Protein AF-A0A8S3CEB3-F1 (afdb_monomer_lite)

Radius of gyration: 15.39 Å; chains: 1; bounding box: 36×36×42 Å

Secondary structure (DSSP, 8-state):
------GGGHHHHHHHHHHHTSSSS-EEEEE-SSTTHHHHHHHHHHHHHHTT-S-TTS-SEEEE--HHHHHHT-SSHHHHHHHHHHHHHHHHHTTT-EEEEES-THHHHSSS--HHHHHHHHHHHHHHTSTT-EEEEEES-GGGG-

InterPro domains:
  IPR027417 P-loop containing nucleoside triphosphate hydrolase [G3DSA:3.40.50.300] (7-144)
  IPR027417 P-loop containing nucleoside triphosphate hydrolase [SSF52540] (11-135)
  IPR050130 ATP-dependent Clp protease/Chaperone ClpA/ClpB [PTHR11638] (10-137)

Structure (mmCIF, N/CA/C/O backbone):
data_AF-A0A8S3CEB3-F1
#
_entry.id   AF-A0A8S3CEB3-F1
#
loop_
_atom_site.group_PDB
_atom_site.id
_atom_site.type_symbol
_atom_site.label_atom_id
_atom_site.label_alt_id
_atom_site.label_comp_id
_atom_site.label_asym_id
_atom_site.label_entity_id
_atom_site.label_seq_id
_atom_site.pdbx_PDB_ins_code
_atom_site.Cartn_x
_atom_site.Cartn_y
_atom_site.Cartn_z
_atom_site.occupancy
_atom_site.B_iso_or_equiv
_atom_site.auth_seq_id
_atom_site.auth_comp_id
_atom_site.auth_asym_id
_atom_site.auth_atom_id
_atom_site.pdbx_PDB_model_num
ATOM 1 N N . TYR A 1 1 ? -9.384 -22.189 2.988 1.00 30.97 1 TYR A N 1
ATOM 2 C CA . TYR A 1 1 ? -9.636 -21.216 4.064 1.00 30.97 1 TYR A CA 1
ATOM 3 C C . TYR A 1 1 ? -8.665 -21.493 5.202 1.00 30.97 1 TYR A C 1
ATOM 5 O O . TYR A 1 1 ? -8.958 -22.321 6.051 1.00 30.97 1 TYR A O 1
ATOM 13 N N . PHE A 1 2 ? -7.475 -20.888 5.176 1.00 30.94 2 PHE A N 1
ATOM 14 C CA . PHE A 1 2 ? -6.590 -20.897 6.342 1.00 30.94 2 PHE A CA 1
ATOM 15 C C . PHE A 1 2 ? -7.071 -19.780 7.268 1.00 30.94 2 PHE A C 1
ATOM 17 O O . PHE A 1 2 ? -6.829 -18.605 7.012 1.00 30.94 2 PHE A O 1
ATOM 24 N N . LEU A 1 3 ? -7.831 -20.151 8.298 1.00 36.56 3 LEU A N 1
ATOM 25 C CA . LEU A 1 3 ? -8.059 -19.287 9.449 1.00 36.56 3 LEU A CA 1
ATOM 26 C C . LEU A 1 3 ? -6.735 -19.218 10.204 1.00 36.56 3 LEU A C 1
ATOM 28 O O . LEU A 1 3 ? -6.426 -20.094 11.011 1.00 36.56 3 LEU A O 1
ATOM 32 N N . ILE A 1 4 ? -5.938 -18.192 9.923 1.00 43.09 4 ILE A N 1
ATOM 33 C CA . ILE A 1 4 ? -4.863 -17.792 10.824 1.00 43.09 4 ILE A CA 1
ATOM 34 C C . ILE A 1 4 ? -5.556 -17.105 12.006 1.00 43.09 4 ILE A C 1
ATOM 36 O O . ILE A 1 4 ? -5.638 -15.888 12.085 1.00 43.09 4 ILE A O 1
ATOM 40 N N . SER A 1 5 ? -6.090 -17.910 12.929 1.00 45.22 5 SER A N 1
ATOM 41 C CA . SER A 1 5 ? -6.414 -17.487 14.300 1.00 45.22 5 SER A CA 1
ATOM 42 C C . SER A 1 5 ? -5.132 -17.440 15.137 1.00 45.22 5 SER A C 1
ATOM 44 O O . SER A 1 5 ? -5.094 -17.878 16.287 1.00 45.22 5 SER A O 1
ATOM 46 N N . ASP A 1 6 ? -4.049 -16.984 14.523 1.00 55.00 6 ASP A N 1
ATOM 47 C CA . ASP A 1 6 ? -2.755 -16.902 15.154 1.00 55.00 6 ASP A CA 1
ATOM 48 C C . ASP A 1 6 ? -2.575 -15.478 15.667 1.00 55.00 6 ASP A C 1
ATOM 50 O O . ASP A 1 6 ? -2.152 -14.574 14.949 1.00 55.00 6 ASP A O 1
ATOM 54 N N . ASN A 1 7 ? -2.952 -15.279 16.930 1.00 63.97 7 ASN A N 1
ATOM 55 C CA . ASN A 1 7 ? -2.859 -13.996 17.634 1.00 63.97 7 ASN A CA 1
ATOM 56 C C . ASN A 1 7 ? -1.413 -13.494 17.809 1.00 63.97 7 ASN A C 1
ATOM 58 O O . ASN A 1 7 ? -1.213 -12.456 18.440 1.00 63.97 7 ASN A O 1
ATOM 62 N N . ARG A 1 8 ? -0.413 -14.206 17.268 1.00 79.06 8 ARG A N 1
ATOM 63 C CA . ARG A 1 8 ? 1.014 -13.875 17.360 1.00 79.06 8 ARG A CA 1
ATOM 64 C C . ARG A 1 8 ? 1.345 -12.432 16.987 1.00 79.06 8 ARG A C 1
ATOM 66 O O . ARG A 1 8 ? 2.226 -11.877 17.622 1.00 79.06 8 ARG A O 1
ATOM 73 N N . TYR A 1 9 ? 0.636 -11.843 16.023 1.00 86.94 9 TYR A N 1
ATOM 74 C CA . TYR A 1 9 ? 0.918 -10.488 15.529 1.00 86.94 9 TYR A CA 1
ATOM 75 C C . TYR A 1 9 ? -0.168 -9.458 15.865 1.00 86.94 9 TYR A C 1
ATOM 77 O O . TYR A 1 9 ? -0.281 -8.416 15.219 1.00 86.94 9 TYR A O 1
ATOM 85 N N . ASN A 1 10 ? -1.040 -9.758 16.834 1.00 89.56 10 ASN A N 1
ATOM 86 C CA . ASN A 1 10 ? -2.194 -8.902 17.109 1.00 89.56 10 ASN A CA 1
ATOM 87 C C . ASN A 1 10 ? -1.773 -7.504 17.603 1.00 89.56 10 ASN A C 1
ATOM 89 O O . ASN A 1 10 ? -2.393 -6.501 17.254 1.00 89.56 10 ASN A O 1
ATOM 93 N N . GLN A 1 11 ? -0.687 -7.418 18.378 1.00 90.75 11 GLN A N 1
ATOM 94 C CA . GLN A 1 11 ? -0.166 -6.139 18.867 1.00 90.75 11 GLN A CA 1
ATOM 95 C C . GLN A 1 11 ? 0.328 -5.258 17.713 1.00 90.75 11 GLN A C 1
ATOM 97 O O . GLN A 1 11 ? -0.012 -4.078 17.647 1.00 90.75 11 GLN A O 1
ATOM 102 N N . GLU A 1 12 ? 1.062 -5.838 16.769 1.00 90.94 12 GLU A N 1
ATOM 103 C CA . GLU A 1 12 ? 1.594 -5.177 15.582 1.00 90.94 12 GLU A CA 1
ATOM 104 C C . GLU A 1 12 ? 0.469 -4.742 14.643 1.00 90.94 12 GLU A C 1
ATOM 106 O O . GLU A 1 12 ? 0.488 -3.619 14.141 1.00 90.94 12 GLU A O 1
ATOM 111 N N . ILE A 1 13 ? -0.555 -5.583 14.451 1.00 93.50 13 ILE A N 1
ATOM 112 C CA . ILE A 1 13 ? -1.746 -5.233 13.666 1.00 93.50 13 ILE A CA 1
ATOM 113 C C . ILE A 1 13 ? -2.461 -4.032 14.294 1.00 93.50 13 ILE A C 1
ATOM 115 O O . ILE A 1 13 ? -2.747 -3.051 13.603 1.00 93.50 13 ILE A O 1
ATOM 119 N N . HIS A 1 14 ? -2.710 -4.060 15.605 1.00 94.25 14 HIS A N 1
ATOM 120 C CA . HIS A 1 14 ? -3.336 -2.937 16.303 1.00 94.25 14 HIS A CA 1
ATOM 121 C C . HIS A 1 14 ? -2.472 -1.670 16.269 1.00 94.25 14 HIS A C 1
ATOM 123 O O . HIS A 1 14 ? -3.011 -0.570 16.129 1.00 94.25 14 HIS A O 1
ATOM 129 N N . HIS A 1 15 ? -1.146 -1.804 16.327 1.00 94.06 15 HIS A N 1
ATOM 130 C CA . HIS A 1 15 ? -0.229 -0.683 16.151 1.00 94.06 15 HIS A CA 1
ATOM 131 C C . HIS A 1 15 ? -0.325 -0.086 14.739 1.00 94.06 15 HIS A C 1
ATOM 133 O O . HIS A 1 15 ? -0.454 1.130 14.596 1.00 94.06 15 HIS A O 1
ATOM 139 N N . CYS A 1 16 ? -0.360 -0.927 13.699 1.00 94.94 16 CYS A N 1
ATOM 140 C CA . CYS A 1 16 ? -0.567 -0.483 12.319 1.00 94.94 16 CYS A CA 1
ATOM 141 C C . CYS A 1 16 ? -1.891 0.276 12.174 1.00 94.94 16 CYS A C 1
ATOM 143 O O . CYS A 1 16 ? -1.909 1.366 11.607 1.00 94.94 16 CYS A O 1
ATOM 145 N N . ILE A 1 17 ? -2.987 -0.257 12.730 1.00 95.62 17 ILE A N 1
ATOM 146 C CA . ILE A 1 17 ? -4.298 0.412 12.736 1.00 95.62 17 ILE A CA 1
ATOM 147 C C . ILE A 1 17 ? -4.192 1.780 13.408 1.00 95.62 17 ILE A C 1
ATOM 149 O O . ILE A 1 17 ? -4.694 2.766 12.868 1.00 95.62 17 ILE A O 1
ATOM 153 N N . HIS A 1 18 ? -3.533 1.854 14.565 1.00 95.38 18 HIS A N 1
ATOM 154 C CA . HIS A 1 18 ? -3.374 3.099 15.305 1.00 95.38 18 HIS A CA 1
ATOM 155 C C . HIS A 1 18 ? -2.637 4.169 14.486 1.00 95.38 18 HIS A C 1
ATOM 157 O O . HIS A 1 18 ? -3.101 5.306 14.433 1.00 95.38 18 HIS A O 1
ATOM 163 N N . VAL A 1 19 ? -1.530 3.8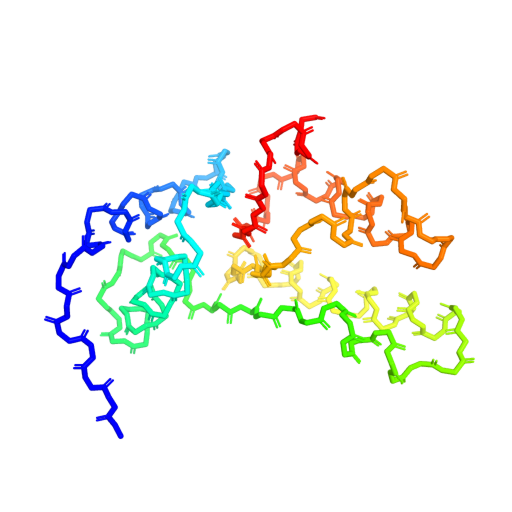16 13.824 1.00 93.75 19 VAL A N 1
ATOM 164 C CA . VAL A 1 19 ? -0.757 4.755 12.992 1.00 93.75 19 VAL A CA 1
ATOM 165 C C . VAL A 1 19 ? -1.528 5.148 11.728 1.00 93.75 19 VAL A C 1
ATOM 167 O O . VAL A 1 19 ? -1.698 6.335 11.460 1.00 93.75 19 VAL A O 1
ATOM 170 N N . LEU A 1 20 ? -2.076 4.183 10.983 1.00 94.12 20 LEU A N 1
ATOM 171 C CA . LEU A 1 20 ? -2.805 4.434 9.729 1.00 94.12 20 LEU A CA 1
ATOM 172 C C . LEU A 1 20 ? -4.093 5.253 9.928 1.00 94.12 20 LEU A C 1
ATOM 174 O O . LEU A 1 20 ? -4.562 5.912 8.999 1.00 94.12 20 LEU A O 1
ATOM 178 N N . SER A 1 21 ? -4.663 5.235 11.135 1.00 94.44 21 SER A N 1
ATOM 179 C CA . SER A 1 21 ? -5.858 6.012 11.495 1.00 94.44 21 SER A CA 1
ATOM 180 C C . SER A 1 21 ? -5.573 7.492 11.777 1.00 94.44 21 SER A C 1
ATOM 182 O O . SER A 1 21 ? -6.511 8.266 11.979 1.00 94.44 21 SER A O 1
ATOM 184 N N . ARG A 1 22 ? -4.301 7.908 11.829 1.00 91.88 22 ARG A N 1
ATOM 185 C CA . ARG A 1 22 ? -3.921 9.304 12.078 1.00 91.88 22 ARG A CA 1
ATOM 186 C C . ARG A 1 22 ? -4.226 10.191 10.866 1.00 91.88 22 ARG A C 1
ATOM 188 O O . ARG A 1 22 ? -4.413 9.724 9.737 1.00 91.88 22 ARG A O 1
ATOM 195 N N . ILE A 1 23 ? -4.297 11.496 11.125 1.00 87.31 23 ILE A N 1
ATOM 196 C CA . ILE A 1 23 ? -4.430 12.522 10.082 1.00 87.31 23 ILE A CA 1
ATOM 197 C C . ILE A 1 23 ? -3.061 12.788 9.448 1.00 87.31 23 ILE A C 1
ATOM 199 O O . ILE A 1 23 ? -2.959 12.744 8.231 1.00 87.31 23 ILE A O 1
ATOM 203 N N . THR A 1 24 ? -2.032 12.993 10.272 1.00 87.12 24 THR A N 1
ATOM 204 C CA . THR A 1 24 ? -0.634 13.205 9.868 1.00 87.12 24 THR A CA 1
ATOM 205 C C . THR A 1 24 ? 0.237 12.048 10.349 1.00 87.12 24 THR A C 1
ATOM 207 O O . THR A 1 24 ? -0.165 11.339 11.277 1.00 87.12 24 THR A O 1
ATOM 210 N N . GLU A 1 25 ? 1.424 11.867 9.762 1.00 86.12 25 GLU A N 1
ATOM 211 C CA . GLU A 1 25 ? 2.345 10.774 10.138 1.00 86.12 25 GLU A CA 1
ATOM 212 C C . GLU A 1 25 ? 1.632 9.405 10.110 1.00 86.12 25 GLU A C 1
ATOM 214 O O . GLU A 1 25 ? 1.650 8.623 11.067 1.00 86.12 25 GLU A O 1
ATOM 219 N N . ASN A 1 26 ? 0.902 9.163 9.019 1.00 90.44 26 ASN A N 1
ATOM 220 C CA . ASN A 1 26 ? -0.042 8.057 8.841 1.00 90.44 26 ASN A CA 1
ATOM 221 C C . ASN A 1 26 ? 0.494 6.988 7.870 1.00 90.44 26 ASN A C 1
ATOM 223 O O . ASN A 1 26 ? -0.267 6.293 7.188 1.00 90.44 26 ASN A O 1
ATOM 227 N N . HIS A 1 27 ? 1.818 6.863 7.813 1.00 90.50 27 HIS A N 1
ATOM 228 C CA . HIS A 1 27 ? 2.535 5.876 7.022 1.00 90.50 27 HIS A CA 1
ATOM 229 C C . HIS A 1 27 ? 3.139 4.817 7.948 1.00 90.50 27 HIS A C 1
ATOM 231 O O . HIS A 1 27 ? 3.684 5.137 9.002 1.00 90.50 27 HIS A O 1
ATOM 237 N N . VAL A 1 28 ? 3.031 3.546 7.563 1.00 91.12 28 VAL A N 1
ATOM 238 C CA . VAL A 1 28 ? 3.567 2.412 8.326 1.00 91.12 28 VAL A CA 1
ATOM 239 C C . VAL A 1 28 ? 4.590 1.674 7.493 1.00 91.12 28 VAL A C 1
ATOM 241 O O . VAL A 1 28 ? 4.356 1.383 6.322 1.00 91.12 28 VAL A O 1
ATOM 244 N N . VAL A 1 29 ? 5.710 1.316 8.108 1.00 89.06 29 VAL A N 1
ATOM 245 C CA . VAL A 1 29 ? 6.725 0.474 7.481 1.00 89.06 29 VAL A CA 1
ATOM 246 C C . VAL A 1 29 ? 7.055 -0.645 8.430 1.00 89.06 29 VAL A C 1
ATOM 248 O O . VAL A 1 29 ? 7.491 -0.411 9.554 1.00 89.06 29 VAL A O 1
ATOM 251 N N . LEU A 1 30 ? 6.828 -1.862 7.963 1.00 88.50 30 LEU A N 1
ATOM 252 C CA . LEU A 1 30 ? 7.257 -3.054 8.660 1.00 88.50 30 LEU A CA 1
ATOM 253 C C . LEU A 1 30 ? 8.710 -3.311 8.279 1.00 88.50 30 LEU A C 1
ATOM 255 O O . LEU A 1 30 ? 9.019 -3.576 7.112 1.00 88.50 30 LEU A O 1
ATOM 259 N N . VAL A 1 31 ? 9.587 -3.185 9.269 1.00 83.75 31 VAL A N 1
ATOM 260 C CA . VAL A 1 31 ? 11.008 -3.477 9.108 1.00 83.75 31 VAL A CA 1
ATOM 261 C C . VAL A 1 31 ? 11.208 -4.976 9.261 1.00 83.75 31 VAL A C 1
ATOM 263 O O . VAL A 1 31 ? 10.726 -5.601 10.207 1.00 83.75 31 VAL A O 1
ATOM 266 N N . ASP A 1 32 ? 11.861 -5.564 8.274 1.00 70.75 32 ASP A N 1
ATOM 267 C CA . ASP A 1 32 ? 12.004 -7.003 8.131 1.00 70.75 32 ASP A CA 1
ATOM 268 C C . ASP A 1 32 ? 13.088 -7.551 9.074 1.00 70.75 32 ASP A C 1
ATOM 270 O O . ASP A 1 32 ? 14.232 -7.742 8.678 1.00 70.75 32 ASP A O 1
ATOM 274 N N . GLU A 1 33 ? 12.728 -7.816 10.333 1.00 57.50 33 GLU A N 1
ATOM 275 C CA . GLU A 1 33 ? 13.567 -8.623 11.238 1.00 57.50 33 GLU A CA 1
ATOM 276 C C . GLU A 1 33 ? 13.256 -10.132 11.126 1.00 57.50 33 GLU A C 1
ATOM 278 O O . GLU A 1 33 ? 14.072 -10.967 11.510 1.00 57.50 33 GLU A O 1
ATOM 283 N N . HIS A 1 34 ? 12.089 -10.510 10.578 1.00 54.94 34 HIS A N 1
ATOM 284 C CA . HIS A 1 34 ? 11.624 -11.901 10.503 1.00 54.94 34 HIS A CA 1
ATOM 285 C C . HIS A 1 34 ? 10.821 -12.162 9.215 1.00 54.94 34 HIS A C 1
ATOM 287 O O . HIS A 1 34 ? 9.660 -11.761 9.102 1.00 54.94 34 HIS A O 1
ATOM 293 N N . SER A 1 35 ? 11.392 -12.945 8.293 1.00 56.16 35 SER A N 1
ATOM 294 C CA . SER A 1 35 ? 10.946 -13.140 6.896 1.00 56.16 35 SER A CA 1
ATOM 295 C C . SER A 1 35 ? 9.511 -13.664 6.672 1.00 56.16 35 SER A C 1
ATOM 297 O O . SER A 1 35 ? 9.073 -13.781 5.527 1.00 56.16 35 SER A O 1
ATOM 299 N N . PHE A 1 36 ? 8.761 -13.997 7.728 1.00 62.97 36 PHE A N 1
ATOM 300 C CA . PHE A 1 36 ? 7.408 -14.564 7.638 1.00 62.97 36 PHE A CA 1
ATOM 301 C C . PHE A 1 36 ? 6.317 -13.758 8.368 1.00 62.97 36 PHE A C 1
ATOM 303 O O . PHE A 1 36 ? 5.139 -13.961 8.075 1.00 62.97 36 PHE A O 1
ATOM 310 N N . GLY A 1 37 ? 6.660 -12.830 9.272 1.00 75.62 37 GLY A N 1
ATOM 311 C CA . GLY A 1 37 ? 5.664 -12.132 10.105 1.00 75.62 37 GLY A CA 1
ATOM 312 C C . GLY A 1 37 ? 4.916 -11.004 9.392 1.00 75.62 37 GLY A C 1
ATOM 313 O O . GLY A 1 37 ? 3.719 -10.809 9.596 1.00 75.62 37 GLY A O 1
ATOM 314 N N . ASN A 1 38 ? 5.592 -10.313 8.475 1.00 84.50 38 ASN A N 1
ATOM 315 C CA . ASN A 1 38 ? 5.054 -9.121 7.817 1.00 84.50 38 ASN A CA 1
ATOM 316 C C . ASN A 1 38 ? 3.821 -9.409 6.950 1.00 84.50 38 ASN A C 1
ATOM 318 O O . ASN A 1 38 ? 2.873 -8.624 6.940 1.00 84.50 38 ASN A O 1
ATOM 322 N N . ASN A 1 39 ? 3.791 -10.559 6.266 1.00 86.25 39 ASN A N 1
ATOM 323 C CA . ASN A 1 39 ? 2.614 -10.958 5.489 1.00 86.25 39 ASN A CA 1
ATOM 324 C C . ASN A 1 39 ? 1.414 -11.230 6.410 1.00 86.25 39 ASN A C 1
ATOM 326 O O . ASN A 1 39 ? 0.314 -10.782 6.107 1.00 86.25 39 ASN A O 1
ATOM 330 N N . ALA A 1 40 ? 1.629 -11.891 7.553 1.00 88.25 40 ALA A N 1
ATOM 331 C CA . ALA A 1 40 ? 0.562 -12.183 8.509 1.00 88.25 40 ALA A CA 1
ATOM 332 C C . ALA A 1 40 ? -0.041 -10.903 9.115 1.00 88.25 40 ALA A C 1
ATOM 334 O O . ALA A 1 40 ? -1.256 -10.825 9.284 1.00 88.25 40 ALA A O 1
ATOM 335 N N . ILE A 1 41 ? 0.778 -9.874 9.372 1.00 90.75 41 ILE A N 1
ATOM 336 C CA . ILE A 1 41 ? 0.302 -8.557 9.827 1.00 90.75 41 ILE A CA 1
ATOM 337 C C . ILE A 1 41 ? -0.612 -7.914 8.773 1.00 90.75 41 ILE A C 1
ATOM 339 O O . ILE A 1 41 ? -1.720 -7.479 9.087 1.00 90.75 41 ILE A O 1
ATOM 343 N N . VAL A 1 42 ? -0.173 -7.864 7.512 1.00 91.31 42 VAL A N 1
ATOM 344 C CA . VAL A 1 42 ? -0.938 -7.237 6.418 1.00 91.31 42 VAL A CA 1
ATOM 345 C C . VAL A 1 42 ? -2.230 -8.008 6.129 1.00 91.31 42 VAL A C 1
ATOM 347 O O . VAL A 1 42 ? -3.284 -7.402 5.935 1.00 91.31 42 VAL A O 1
ATOM 350 N N . GLU A 1 43 ? -2.175 -9.340 6.134 1.00 91.25 43 GLU A N 1
ATOM 351 C CA . GLU A 1 43 ? -3.349 -10.202 5.967 1.00 91.25 43 GLU A CA 1
ATOM 352 C C . GLU A 1 43 ? -4.340 -10.043 7.123 1.00 91.25 43 GLU A C 1
ATOM 354 O O . GLU A 1 43 ? -5.540 -9.912 6.882 1.00 91.25 43 GLU A O 1
ATOM 359 N N . GLY A 1 44 ? -3.854 -9.993 8.367 1.00 92.50 44 GLY A N 1
ATOM 360 C CA . GLY A 1 44 ? -4.684 -9.750 9.545 1.00 92.50 44 GLY A CA 1
ATOM 361 C C . GLY A 1 44 ? -5.370 -8.384 9.497 1.00 92.50 44 GLY A C 1
ATOM 362 O O . GLY A 1 44 ? -6.577 -8.289 9.718 1.00 92.50 44 GLY A O 1
ATOM 363 N N . LEU A 1 45 ? -4.643 -7.332 9.102 1.00 94.56 45 LEU A N 1
ATOM 364 C CA . LEU A 1 45 ? -5.224 -6.009 8.862 1.00 94.56 45 LEU A CA 1
ATOM 365 C C . LEU A 1 45 ? -6.323 -6.060 7.789 1.00 94.56 45 LEU A C 1
ATOM 367 O O . LEU A 1 45 ? -7.413 -5.526 7.997 1.00 94.56 45 LEU A O 1
ATOM 371 N N . ALA A 1 46 ? -6.063 -6.717 6.656 1.00 94.50 46 ALA A N 1
ATOM 372 C CA . ALA A 1 46 ? -7.040 -6.851 5.578 1.00 94.50 46 ALA A CA 1
ATOM 373 C C . ALA A 1 46 ? -8.308 -7.590 6.038 1.00 94.50 46 ALA A C 1
ATOM 375 O O . ALA A 1 46 ? -9.417 -7.176 5.699 1.00 94.50 46 ALA A O 1
ATOM 376 N N . GLN A 1 47 ? -8.160 -8.646 6.844 1.00 94.25 47 GLN A N 1
AT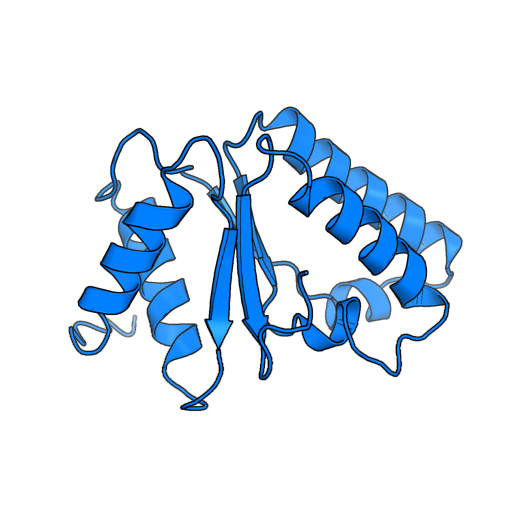OM 377 C CA . GLN A 1 47 ? -9.288 -9.375 7.426 1.00 94.25 47 GLN A CA 1
ATOM 378 C C . GLN A 1 47 ? -10.127 -8.483 8.343 1.00 94.25 47 GLN A C 1
ATOM 380 O O . GLN A 1 47 ? -11.348 -8.453 8.195 1.00 94.25 47 GLN A O 1
ATOM 385 N N . LEU A 1 48 ? -9.492 -7.718 9.237 1.00 94.44 48 LEU A N 1
ATOM 386 C CA . LEU A 1 48 ? -10.197 -6.792 10.128 1.00 94.44 48 LEU A CA 1
ATOM 387 C C . LEU A 1 48 ? -10.937 -5.699 9.346 1.00 94.44 48 LEU A C 1
ATOM 389 O O . LEU A 1 48 ? -12.082 -5.388 9.674 1.00 94.44 48 LEU A O 1
ATOM 393 N N . ILE A 1 49 ? -10.329 -5.159 8.283 1.00 95.06 49 ILE A N 1
ATOM 394 C CA . ILE A 1 49 ? -10.979 -4.190 7.389 1.00 95.06 49 ILE A CA 1
ATOM 395 C C . ILE A 1 49 ? -12.232 -4.802 6.745 1.00 95.06 49 ILE A C 1
ATOM 397 O O . ILE A 1 49 ? -13.301 -4.200 6.807 1.00 95.06 49 ILE A O 1
ATOM 401 N N . VAL A 1 50 ? -12.131 -6.008 6.172 1.00 94.94 50 VAL A N 1
ATOM 402 C CA . VAL A 1 50 ? -13.265 -6.704 5.530 1.00 94.94 50 VAL A CA 1
ATOM 403 C C . VAL A 1 50 ? -14.377 -7.030 6.531 1.00 94.94 50 VAL A C 1
ATOM 405 O O . VAL A 1 50 ? -15.556 -6.941 6.198 1.00 94.94 50 VAL A O 1
ATOM 408 N N . GLN A 1 51 ? -14.015 -7.377 7.766 1.00 94.88 51 GLN A N 1
ATOM 409 C CA . GLN A 1 51 ? -14.958 -7.639 8.857 1.00 94.88 51 GLN A CA 1
ATOM 410 C C . GLN A 1 51 ? -15.571 -6.361 9.451 1.00 94.88 51 GLN A C 1
ATOM 412 O O . GLN A 1 51 ? -16.410 -6.457 10.343 1.00 94.88 51 GLN A O 1
ATOM 417 N N . ASN A 1 52 ? -15.163 -5.174 8.985 1.00 93.94 52 ASN A N 1
ATOM 418 C CA . ASN A 1 52 ? -15.479 -3.880 9.595 1.00 93.94 52 ASN A CA 1
ATOM 419 C C . ASN A 1 52 ? -15.087 -3.790 11.083 1.00 93.94 52 ASN A C 1
ATOM 421 O O . ASN A 1 52 ? -15.636 -2.980 11.824 1.00 93.94 52 ASN A O 1
ATOM 425 N N . ASN A 1 53 ? -14.109 -4.585 11.519 1.00 95.19 53 ASN A N 1
ATOM 426 C CA . ASN A 1 53 ? -13.592 -4.590 12.885 1.00 95.19 53 ASN A CA 1
ATOM 427 C C . ASN A 1 53 ? -12.371 -3.662 13.017 1.00 95.19 53 ASN A C 1
ATOM 429 O O . ASN A 1 53 ? -11.295 -4.058 13.463 1.00 95.19 53 ASN A O 1
ATOM 433 N N . VAL A 1 54 ? -12.524 -2.424 12.550 1.00 95.69 54 VAL A N 1
ATOM 434 C CA . VAL A 1 54 ? -11.508 -1.364 12.585 1.00 95.69 54 VAL A CA 1
ATOM 435 C C . VAL A 1 54 ? -12.200 -0.017 12.811 1.00 95.69 54 VAL A C 1
ATOM 437 O O . VAL A 1 54 ? -13.345 0.136 12.377 1.00 95.69 54 VAL A O 1
ATOM 440 N N . PRO A 1 55 ? -11.531 0.978 13.422 1.00 95.38 55 PRO A N 1
ATOM 441 C CA . PRO A 1 55 ? -12.097 2.313 13.603 1.00 95.38 55 PRO A CA 1
ATOM 442 C C . PRO A 1 55 ? -12.612 2.928 12.293 1.00 95.38 55 PRO A C 1
ATOM 444 O O . PRO A 1 55 ? -12.110 2.632 11.206 1.00 95.38 55 PRO A O 1
ATOM 447 N N . ASP A 1 56 ? -13.588 3.831 12.386 1.00 93.94 56 ASP A N 1
ATOM 448 C CA . ASP A 1 56 ? -14.116 4.563 11.222 1.00 93.94 56 ASP A CA 1
ATOM 449 C C . ASP A 1 56 ? -13.099 5.524 10.609 1.00 93.94 56 ASP A C 1
ATOM 451 O O . ASP A 1 56 ? -13.174 5.852 9.428 1.00 93.94 56 ASP A O 1
ATOM 455 N N . THR A 1 57 ? -12.113 5.939 11.401 1.00 93.50 57 THR A N 1
ATOM 456 C CA . THR A 1 57 ? -10.980 6.748 10.950 1.00 93.50 57 THR A CA 1
ATOM 457 C C . THR A 1 57 ? -10.012 5.973 10.055 1.00 93.50 57 THR A C 1
ATOM 459 O O . THR A 1 57 ? -9.258 6.597 9.306 1.00 93.50 57 THR A O 1
ATOM 462 N N . LEU A 1 58 ? -10.025 4.635 10.104 1.00 94.94 58 LEU A N 1
ATOM 463 C CA . LEU A 1 58 ? -9.192 3.808 9.241 1.00 94.94 58 LEU A CA 1
ATOM 464 C C . LEU A 1 58 ? -9.835 3.687 7.849 1.00 94.94 58 LEU A C 1
ATOM 466 O O . LEU A 1 58 ? -11.010 3.315 7.748 1.00 94.94 58 LEU A O 1
ATOM 470 N N . PRO A 1 59 ? -9.070 3.907 6.767 1.00 92.88 59 PRO A N 1
ATOM 471 C CA . PRO A 1 59 ? -9.538 3.622 5.418 1.00 92.88 59 PRO A CA 1
ATOM 472 C C . PRO A 1 59 ? -9.991 2.176 5.255 1.00 92.88 59 PRO A C 1
ATOM 474 O O . PRO A 1 59 ? -9.349 1.248 5.751 1.00 92.88 59 PRO A O 1
ATOM 477 N N . LYS A 1 60 ? -11.066 1.974 4.493 1.00 93.50 60 LYS A N 1
ATOM 478 C CA . LYS A 1 60 ? -11.655 0.639 4.304 1.00 93.50 60 LYS A CA 1
ATOM 479 C C . LYS A 1 60 ? -11.121 -0.100 3.070 1.00 93.50 60 LYS A C 1
ATOM 481 O O . LYS A 1 60 ? -11.571 -1.201 2.767 1.00 93.50 60 LYS A O 1
ATOM 486 N N . HIS A 1 61 ? -10.163 0.482 2.346 1.00 93.88 61 HIS A N 1
ATOM 487 C CA . HIS A 1 61 ? -9.564 -0.140 1.167 1.00 93.88 61 HIS A CA 1
ATOM 488 C C . HIS A 1 61 ? -8.052 -0.274 1.310 1.00 93.88 61 HIS A C 1
ATOM 490 O O . HIS A 1 61 ? -7.341 0.719 1.445 1.00 93.88 61 HIS A O 1
ATOM 496 N N . LEU A 1 62 ? -7.564 -1.509 1.203 1.00 94.50 62 LEU A N 1
ATOM 497 C CA . LEU A 1 62 ? -6.145 -1.831 1.101 1.00 94.50 62 LEU A CA 1
ATOM 498 C C . LEU A 1 62 ? -5.823 -2.188 -0.354 1.00 94.50 62 LEU A C 1
ATOM 500 O O . LEU A 1 62 ? -6.360 -3.154 -0.896 1.00 94.50 62 LEU A O 1
ATOM 504 N N . LEU A 1 63 ? -4.965 -1.400 -0.997 1.00 94.06 63 LEU A N 1
ATOM 505 C CA . LEU A 1 63 ? -4.571 -1.580 -2.390 1.00 94.06 63 LEU A CA 1
ATOM 506 C C . LEU A 1 63 ? -3.118 -2.042 -2.465 1.00 94.06 63 LEU A C 1
ATOM 508 O O . LEU A 1 63 ? -2.203 -1.249 -2.273 1.00 94.06 63 LEU A O 1
ATOM 512 N N . ALA A 1 64 ? -2.906 -3.317 -2.778 1.00 91.94 64 ALA A N 1
ATOM 513 C CA . ALA A 1 64 ? -1.572 -3.872 -2.969 1.00 91.94 64 ALA A CA 1
ATOM 514 C C . ALA A 1 64 ? -1.027 -3.543 -4.368 1.00 91.94 64 ALA A C 1
ATOM 516 O O . ALA A 1 64 ? -1.649 -3.882 -5.378 1.00 91.94 64 ALA A O 1
ATOM 517 N N . LEU A 1 65 ? 0.156 -2.932 -4.433 1.00 90.25 65 LEU A N 1
ATOM 518 C CA . LEU A 1 65 ? 0.892 -2.705 -5.673 1.00 90.25 65 LEU A CA 1
ATOM 519 C C . LEU A 1 65 ? 2.032 -3.721 -5.798 1.00 90.25 65 LEU A C 1
ATOM 521 O O . LEU A 1 65 ? 3.025 -3.663 -5.074 1.00 90.25 65 LEU A O 1
ATOM 525 N N . ASN A 1 66 ? 1.911 -4.635 -6.762 1.00 87.81 66 ASN A N 1
ATOM 526 C CA . ASN A 1 66 ? 3.019 -5.490 -7.177 1.00 87.81 66 ASN A CA 1
ATOM 527 C C . ASN A 1 66 ? 3.833 -4.772 -8.256 1.00 87.81 66 ASN A C 1
ATOM 529 O O . ASN A 1 66 ? 3.492 -4.817 -9.437 1.00 87.81 66 ASN A O 1
ATOM 533 N N . VAL A 1 67 ? 4.909 -4.117 -7.829 1.00 82.56 67 VAL A N 1
ATOM 534 C CA . VAL A 1 67 ? 5.793 -3.324 -8.688 1.00 82.56 67 VAL A CA 1
ATOM 535 C C . VAL A 1 67 ? 6.379 -4.177 -9.823 1.00 82.56 67 VAL A C 1
ATOM 537 O O . VAL A 1 67 ? 6.275 -3.793 -10.984 1.00 82.56 67 VAL A O 1
ATOM 540 N N . LYS A 1 68 ? 6.884 -5.385 -9.527 1.00 81.62 68 LYS A N 1
ATOM 541 C CA . LYS A 1 68 ? 7.454 -6.310 -10.530 1.00 81.62 68 LYS A CA 1
ATOM 542 C C . LYS A 1 68 ? 6.448 -6.686 -11.619 1.00 81.62 68 LYS A C 1
ATOM 544 O O . LYS A 1 68 ? 6.758 -6.608 -12.804 1.00 81.62 68 LYS A O 1
ATOM 549 N N . ALA A 1 69 ? 5.236 -7.072 -11.223 1.00 84.50 69 ALA A N 1
ATOM 550 C CA . ALA A 1 69 ? 4.178 -7.427 -12.169 1.00 84.50 69 ALA A CA 1
ATOM 551 C C . ALA A 1 69 ? 3.704 -6.215 -12.983 1.00 84.50 69 ALA A C 1
ATOM 553 O O . ALA A 1 69 ? 3.350 -6.351 -14.153 1.00 84.50 69 ALA A O 1
ATOM 554 N N . PHE A 1 70 ? 3.712 -5.028 -12.373 1.00 79.94 70 PHE A N 1
ATOM 555 C CA . PHE A 1 70 ? 3.365 -3.788 -13.054 1.00 79.94 70 PHE A CA 1
ATOM 556 C C . PHE A 1 70 ? 4.363 -3.460 -14.173 1.00 79.94 70 PHE A C 1
ATOM 558 O O . PHE A 1 70 ? 3.929 -3.110 -15.267 1.00 79.94 70 PHE A O 1
ATOM 565 N N . PHE A 1 71 ? 5.664 -3.664 -13.928 1.00 76.69 71 PHE A N 1
ATOM 566 C CA . PHE A 1 71 ? 6.729 -3.521 -14.930 1.00 76.69 71 PHE A CA 1
ATOM 567 C C . PHE A 1 71 ? 6.681 -4.578 -16.032 1.00 76.69 71 PHE A C 1
ATOM 569 O O . PHE A 1 71 ? 6.804 -4.252 -17.208 1.00 76.69 71 PHE A O 1
ATOM 576 N N . ALA A 1 72 ? 6.488 -5.848 -15.669 1.00 80.62 72 ALA A N 1
ATOM 577 C CA . ALA A 1 72 ? 6.510 -6.950 -16.632 1.00 80.62 72 ALA A CA 1
ATOM 578 C C . ALA A 1 72 ? 5.423 -6.833 -17.719 1.00 80.62 72 ALA A C 1
ATOM 580 O O . ALA A 1 72 ? 5.538 -7.444 -18.777 1.00 80.62 72 ALA A O 1
ATOM 581 N N . GLY A 1 73 ? 4.361 -6.064 -17.460 1.00 70.56 73 GLY A N 1
ATOM 582 C CA . GLY A 1 73 ? 3.240 -5.876 -18.376 1.00 70.56 73 GLY A CA 1
ATOM 583 C C . GLY A 1 73 ? 3.305 -4.620 -19.246 1.00 70.56 73 GLY A C 1
ATOM 584 O O . GLY A 1 73 ? 2.265 -4.263 -19.792 1.00 70.56 73 GLY A O 1
ATOM 585 N N . THR A 1 74 ? 4.435 -3.912 -19.324 1.00 71.62 74 THR A N 1
ATOM 586 C CA . THR A 1 74 ? 4.574 -2.689 -20.138 1.00 71.62 74 THR A CA 1
ATOM 587 C C . THR A 1 74 ? 5.669 -2.846 -21.175 1.00 71.62 74 THR A C 1
ATOM 589 O O . THR A 1 74 ? 6.778 -3.255 -20.842 1.00 71.62 74 THR A O 1
ATOM 592 N N . SER A 1 75 ? 5.367 -2.493 -22.425 1.00 72.31 75 SER A N 1
ATOM 593 C CA . SER A 1 75 ? 6.320 -2.641 -23.537 1.00 72.31 75 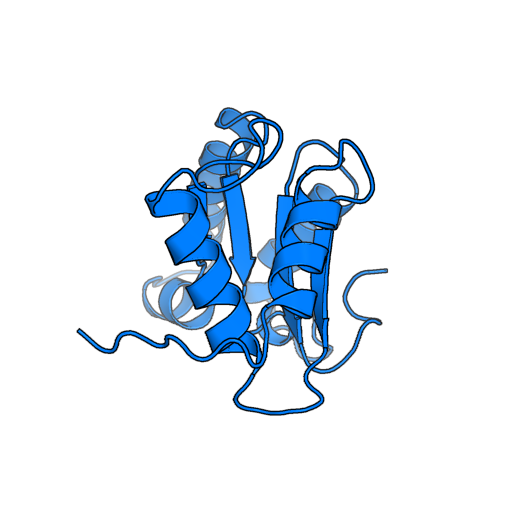SER A CA 1
ATOM 594 C C . SER A 1 75 ? 7.236 -1.422 -23.682 1.00 72.31 75 SER A C 1
ATOM 596 O O . SER A 1 75 ? 8.245 -1.480 -24.381 1.00 72.31 75 SER A O 1
ATOM 598 N N . SER A 1 76 ? 6.885 -0.306 -23.030 1.00 80.06 76 SER A N 1
ATOM 599 C CA . SER A 1 76 ? 7.654 0.939 -23.038 1.00 80.06 76 SER A CA 1
ATOM 600 C C . SER A 1 76 ? 7.604 1.669 -21.692 1.00 80.06 76 SER A C 1
ATOM 602 O O . SER A 1 76 ? 6.656 1.521 -20.920 1.00 80.06 76 SER A O 1
ATOM 604 N N . TYR A 1 77 ? 8.607 2.515 -21.445 1.00 78.94 77 TYR A N 1
ATOM 605 C CA . TYR A 1 77 ? 8.675 3.382 -20.263 1.00 78.94 77 TYR A CA 1
ATOM 606 C C . TYR A 1 77 ? 7.498 4.371 -20.174 1.00 78.94 77 TYR A C 1
ATOM 608 O O . TYR A 1 77 ? 6.930 4.562 -19.102 1.00 78.94 77 TYR A O 1
ATOM 616 N N . ALA A 1 78 ? 7.089 4.962 -21.301 1.00 83.06 78 ALA A N 1
ATOM 617 C CA . ALA A 1 78 ? 5.976 5.913 -21.332 1.00 83.06 78 ALA A CA 1
ATOM 618 C C . ALA A 1 78 ? 4.651 5.260 -20.899 1.00 83.06 78 ALA A C 1
ATOM 620 O O . ALA A 1 78 ? 3.902 5.825 -20.106 1.00 83.06 78 ALA A O 1
ATOM 621 N N . GLU A 1 79 ? 4.400 4.030 -21.354 1.00 85.69 79 GLU A N 1
ATOM 622 C CA . GLU A 1 79 ? 3.220 3.257 -20.957 1.00 85.69 79 GLU A CA 1
ATOM 623 C C . GLU A 1 79 ? 3.210 2.962 -19.449 1.00 85.69 79 GLU A C 1
ATOM 625 O O . GLU A 1 79 ? 2.169 3.057 -18.795 1.00 85.69 79 GLU A O 1
ATOM 630 N N . PHE A 1 80 ? 4.371 2.635 -18.877 1.00 82.19 80 PHE A N 1
ATOM 631 C CA . PHE A 1 80 ? 4.522 2.446 -17.437 1.00 82.19 80 PHE A CA 1
ATOM 632 C C . PHE A 1 80 ? 4.202 3.719 -16.653 1.00 82.19 80 PHE A C 1
ATOM 634 O O . PHE A 1 80 ? 3.414 3.675 -15.702 1.00 82.19 80 PHE A O 1
ATOM 641 N N . GLU A 1 81 ? 4.768 4.850 -17.074 1.00 84.69 81 GLU A N 1
ATOM 642 C CA . GLU A 1 81 ? 4.529 6.142 -16.438 1.00 84.69 81 GLU A CA 1
ATOM 643 C C . GLU A 1 81 ? 3.036 6.502 -16.459 1.00 84.69 81 GLU A C 1
ATOM 645 O O . GLU A 1 81 ? 2.465 6.874 -15.431 1.00 84.69 81 GLU A O 1
ATOM 650 N N . ASP A 1 82 ? 2.370 6.323 -17.599 1.00 87.81 82 ASP A N 1
ATOM 651 C CA . ASP A 1 82 ? 0.947 6.628 -17.741 1.00 87.81 82 ASP A CA 1
ATOM 652 C C . ASP A 1 82 ? 0.066 5.703 -16.894 1.00 87.81 82 ASP A C 1
ATOM 654 O O . ASP A 1 82 ? -0.866 6.165 -16.225 1.00 87.81 82 ASP A O 1
ATOM 658 N N . ARG A 1 83 ? 0.388 4.406 -16.826 1.00 86.94 83 ARG A N 1
ATOM 659 C CA . ARG A 1 83 ? -0.320 3.470 -15.941 1.00 86.94 83 ARG A CA 1
ATOM 660 C C . ARG A 1 83 ? -0.140 3.839 -14.467 1.00 86.94 83 ARG A C 1
ATOM 662 O O . ARG A 1 83 ? -1.115 3.778 -13.713 1.00 86.94 83 ARG A O 1
ATOM 669 N N . LEU A 1 84 ? 1.065 4.235 -14.044 1.00 86.38 84 LEU A N 1
ATOM 670 C CA . LEU A 1 84 ? 1.305 4.700 -12.675 1.00 86.38 84 LEU A CA 1
ATOM 671 C C . LEU A 1 84 ? 0.535 5.984 -12.369 1.00 86.38 84 LEU A C 1
ATOM 673 O O . LEU A 1 84 ? -0.118 6.063 -11.330 1.00 86.38 84 LEU A O 1
ATOM 677 N N . LYS A 1 85 ? 0.533 6.964 -13.278 1.00 87.00 85 LYS A N 1
ATOM 678 C CA . LYS A 1 85 ? -0.262 8.193 -13.119 1.00 87.00 85 LYS A CA 1
ATOM 679 C C . LYS A 1 85 ? -1.741 7.885 -12.915 1.00 87.00 85 LYS A C 1
ATOM 681 O O . LYS A 1 85 ? -2.373 8.480 -12.045 1.00 87.00 85 LYS A O 1
ATOM 686 N N . LEU A 1 86 ? -2.300 6.950 -13.686 1.00 90.38 86 LEU A N 1
ATOM 687 C CA . LEU A 1 86 ? -3.699 6.539 -13.545 1.00 90.38 86 LEU A CA 1
ATOM 688 C C . LEU A 1 86 ? -3.976 5.894 -12.183 1.00 90.38 86 LEU A C 1
ATOM 690 O O . LEU A 1 86 ? -4.963 6.242 -11.529 1.00 90.38 86 LEU A O 1
ATOM 694 N N . LEU A 1 87 ? -3.096 4.991 -11.738 1.00 89.50 87 LEU A N 1
ATOM 695 C CA . LEU A 1 87 ? -3.178 4.383 -10.410 1.00 89.50 87 LEU A CA 1
ATOM 696 C C . LEU A 1 87 ? -3.156 5.457 -9.321 1.00 89.50 87 LEU A C 1
ATOM 698 O O . LEU A 1 87 ? -4.006 5.468 -8.431 1.00 89.50 87 LEU A O 1
ATOM 702 N N . PHE A 1 88 ? -2.211 6.384 -9.411 1.00 87.88 88 PHE A N 1
ATOM 703 C CA . PHE A 1 88 ? -2.039 7.405 -8.400 1.00 87.88 88 PHE A CA 1
ATOM 704 C C . PHE A 1 88 ? -3.180 8.416 -8.369 1.00 87.88 88 PHE A C 1
ATOM 706 O O . PHE A 1 88 ? -3.662 8.763 -7.293 1.00 87.88 88 PHE A O 1
ATOM 713 N N . LYS A 1 89 ? -3.696 8.809 -9.534 1.00 89.50 89 LYS A N 1
ATOM 714 C CA . LYS A 1 89 ? -4.893 9.644 -9.634 1.00 89.50 89 LYS A CA 1
ATOM 715 C C . LYS A 1 89 ? -6.099 8.982 -8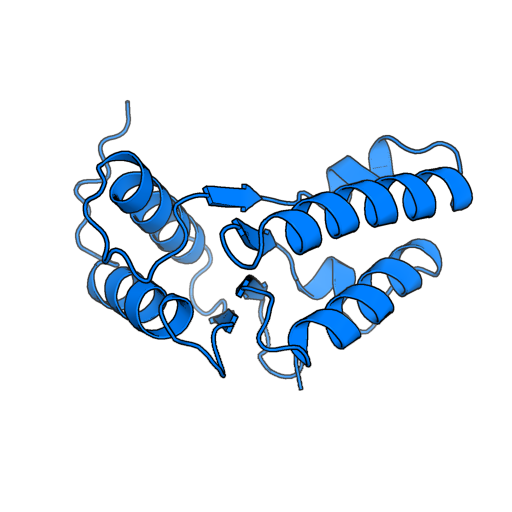.963 1.00 89.50 89 LYS A C 1
ATOM 717 O O . LYS A 1 89 ? -6.865 9.658 -8.283 1.00 89.50 89 LYS A O 1
ATOM 722 N N . LYS A 1 90 ? -6.263 7.660 -9.102 1.00 90.38 90 LYS A N 1
ATOM 723 C CA . LYS A 1 90 ? -7.330 6.913 -8.415 1.00 90.38 90 LYS A CA 1
ATOM 724 C C . LYS A 1 90 ? -7.191 6.985 -6.891 1.00 90.38 90 LYS A C 1
ATOM 726 O O . LYS A 1 90 ? -8.195 7.137 -6.200 1.00 90.38 90 LYS A O 1
ATOM 731 N N . ILE A 1 91 ? -5.967 6.884 -6.374 1.00 90.38 91 ILE A N 1
ATOM 732 C CA . ILE A 1 91 ? -5.702 6.993 -4.934 1.00 90.38 91 ILE A CA 1
ATOM 733 C C . ILE A 1 91 ? -5.967 8.420 -4.448 1.00 90.38 91 ILE A C 1
ATOM 735 O O . ILE A 1 91 ? -6.631 8.596 -3.432 1.00 90.38 91 ILE A O 1
ATOM 739 N N . GLU A 1 92 ? -5.547 9.440 -5.194 1.00 88.00 92 GLU A N 1
ATOM 740 C CA . GLU A 1 92 ? -5.805 10.840 -4.841 1.00 88.00 92 GLU A CA 1
ATOM 741 C C . GLU A 1 92 ? -7.308 11.150 -4.768 1.00 88.00 92 GLU A C 1
ATOM 743 O O . GLU A 1 92 ? -7.776 11.707 -3.778 1.00 88.00 92 GLU A O 1
ATOM 748 N N . ILE A 1 93 ? -8.085 10.700 -5.761 1.00 91.12 93 ILE A N 1
ATOM 749 C CA . ILE A 1 93 ? -9.550 10.862 -5.794 1.00 91.12 93 ILE A CA 1
ATOM 750 C C . ILE A 1 93 ? -10.231 10.161 -4.608 1.00 91.12 93 ILE A C 1
ATOM 752 O O . ILE A 1 93 ? -11.313 10.570 -4.191 1.00 91.12 93 ILE A O 1
ATOM 756 N N . SER A 1 94 ? -9.603 9.133 -4.025 1.00 91.06 94 SER A N 1
ATOM 757 C CA . SER A 1 94 ? -10.146 8.449 -2.847 1.00 91.06 94 SER A CA 1
ATOM 758 C C . SER A 1 94 ? -10.144 9.306 -1.577 1.00 91.06 94 SER A C 1
ATOM 760 O O . SER A 1 94 ? -10.735 8.886 -0.583 1.00 91.06 94 SER A O 1
ATOM 762 N N . ASN A 1 95 ? -9.498 10.482 -1.587 1.00 87.88 95 ASN A N 1
ATOM 763 C CA . ASN A 1 95 ? -9.411 11.401 -0.448 1.00 87.88 95 ASN A CA 1
ATOM 764 C C . ASN A 1 95 ? -8.945 10.702 0.842 1.00 87.88 95 ASN A C 1
ATOM 766 O O . ASN A 1 95 ? -9.527 10.861 1.914 1.00 87.88 95 ASN A O 1
ATOM 770 N N . GLY A 1 96 ? -7.899 9.883 0.718 1.00 86.94 96 GLY A N 1
ATOM 771 C CA . GLY A 1 96 ? -7.311 9.136 1.827 1.00 86.94 96 GLY A CA 1
ATOM 772 C C . GLY A 1 96 ? -8.040 7.837 2.182 1.00 86.94 96 GLY A C 1
ATOM 773 O O . GLY A 1 96 ? -7.582 7.138 3.079 1.00 86.94 96 GLY A O 1
ATOM 774 N N . ASN A 1 97 ? -9.122 7.457 1.493 1.00 91.56 97 ASN A N 1
ATOM 775 C CA . ASN A 1 97 ? -9.847 6.210 1.772 1.00 91.56 97 ASN A CA 1
ATOM 776 C C . ASN A 1 97 ? -9.165 4.942 1.202 1.00 91.56 97 ASN A C 1
ATOM 778 O O . ASN A 1 97 ? -9.730 3.850 1.261 1.00 91.56 97 ASN A O 1
ATOM 782 N N . ILE A 1 98 ? -7.947 5.061 0.672 1.00 94.19 98 ILE A N 1
ATOM 783 C CA . ILE A 1 98 ? -7.113 3.936 0.240 1.00 94.19 98 ILE A CA 1
ATOM 784 C C . ILE A 1 98 ? -5.796 3.945 1.021 1.00 94.19 98 ILE A C 1
ATOM 786 O O . ILE A 1 98 ? -5.106 4.961 1.073 1.00 94.19 98 ILE A O 1
ATOM 790 N N . ILE A 1 99 ? -5.431 2.787 1.570 1.00 94.38 99 ILE A N 1
ATOM 791 C CA . ILE A 1 99 ? -4.080 2.474 2.042 1.00 94.38 99 ILE A CA 1
ATOM 792 C C . ILE A 1 99 ? -3.349 1.797 0.884 1.00 94.38 99 ILE A C 1
ATOM 794 O O . ILE A 1 99 ? -3.746 0.717 0.441 1.00 94.38 99 ILE A O 1
ATOM 798 N N . LEU A 1 100 ? -2.290 2.426 0.379 1.00 93.62 100 LEU A N 1
ATOM 799 C CA . LEU A 1 100 ? -1.417 1.825 -0.626 1.00 93.62 100 LEU A CA 1
ATOM 800 C C . LEU A 1 100 ? -0.413 0.894 0.063 1.00 93.62 100 LEU A C 1
ATOM 802 O O . LEU A 1 100 ? 0.336 1.341 0.926 1.00 93.62 100 LEU A O 1
ATOM 806 N N . TYR A 1 101 ? -0.374 -0.375 -0.335 1.00 93.12 101 TYR A N 1
ATOM 807 C CA . TYR A 1 101 ? 0.541 -1.376 0.205 1.00 93.12 101 TYR A CA 1
ATOM 808 C C . TYR A 1 101 ? 1.622 -1.777 -0.804 1.00 93.12 101 TYR A C 1
ATOM 810 O O . TYR A 1 101 ? 1.302 -2.221 -1.911 1.00 93.12 101 TYR A O 1
ATOM 818 N N . LEU A 1 102 ? 2.894 -1.673 -0.409 1.00 89.94 102 LEU A N 1
ATOM 819 C CA . LEU A 1 102 ? 4.052 -2.139 -1.178 1.00 89.94 102 LEU A CA 1
ATOM 820 C C . LEU A 1 102 ? 4.839 -3.182 -0.375 1.00 89.94 102 LEU A C 1
ATOM 822 O O . LEU A 1 102 ? 5.460 -2.870 0.639 1.00 89.94 102 LEU A O 1
ATOM 826 N N . LYS A 1 103 ? 4.863 -4.421 -0.876 1.00 86.75 103 LYS A N 1
ATOM 827 C CA . LYS A 1 103 ? 5.581 -5.536 -0.236 1.00 86.75 103 LYS A CA 1
ATOM 828 C C . LYS A 1 103 ? 7.105 -5.413 -0.311 1.00 86.75 103 LYS A C 1
ATOM 830 O O . LYS A 1 103 ? 7.807 -5.917 0.550 1.00 86.75 103 LYS A O 1
ATOM 835 N N . GLU A 1 104 ? 7.629 -4.808 -1.365 1.00 85.06 104 GLU A N 1
ATOM 836 C CA . GLU A 1 104 ? 9.071 -4.729 -1.596 1.00 85.06 104 GLU A CA 1
ATOM 837 C C . GLU A 1 104 ? 9.434 -3.269 -1.849 1.00 85.06 104 GLU A C 1
ATOM 839 O O . GLU A 1 104 ? 9.658 -2.861 -2.987 1.00 85.06 104 GLU A O 1
ATOM 844 N N . ILE A 1 105 ? 9.431 -2.451 -0.789 1.00 84.94 105 ILE A N 1
ATOM 845 C CA . ILE A 1 105 ? 9.658 -1.002 -0.935 1.00 84.94 105 ILE A CA 1
ATOM 846 C C . ILE A 1 105 ? 11.044 -0.691 -1.508 1.00 84.94 105 ILE A C 1
ATOM 848 O O . ILE A 1 105 ? 11.196 0.284 -2.236 1.00 84.94 105 ILE A O 1
ATOM 852 N N . HIS A 1 106 ? 12.033 -1.556 -1.260 1.00 80.88 106 HIS A N 1
ATOM 853 C CA . HIS A 1 106 ? 13.386 -1.425 -1.802 1.00 80.88 106 HIS A CA 1
ATOM 854 C C . HIS A 1 106 ? 13.415 -1.459 -3.338 1.00 80.88 106 HIS A C 1
ATOM 856 O O . HIS A 1 106 ? 14.326 -0.908 -3.940 1.00 80.88 106 HIS A O 1
ATOM 862 N N . LEU A 1 107 ? 12.407 -2.054 -3.989 1.00 81.69 107 LEU A N 1
ATOM 863 C CA . LEU A 1 107 ? 12.306 -2.011 -5.447 1.00 81.69 107 LEU A CA 1
ATOM 864 C C . LEU A 1 107 ? 12.001 -0.617 -5.971 1.00 81.69 107 LEU A C 1
ATOM 866 O O . LEU A 1 107 ? 12.210 -0.390 -7.150 1.00 81.69 107 LEU A O 1
ATOM 870 N N . VAL A 1 108 ? 11.449 0.271 -5.143 1.00 82.81 108 VAL A N 1
ATOM 871 C CA . VAL A 1 108 ? 11.103 1.641 -5.538 1.00 82.81 108 VAL A CA 1
ATOM 872 C C . VAL A 1 108 ? 12.014 2.670 -4.887 1.00 82.81 108 VAL A C 1
ATOM 874 O O . VAL A 1 108 ? 12.194 3.736 -5.447 1.00 82.81 108 VAL A O 1
ATOM 877 N N . PHE A 1 109 ? 12.600 2.360 -3.737 1.00 80.12 109 PHE A N 1
ATOM 878 C CA . PHE A 1 109 ? 13.368 3.308 -2.931 1.00 80.12 109 PHE A CA 1
ATOM 879 C C . PHE A 1 109 ? 14.779 2.789 -2.569 1.00 80.12 109 PHE A C 1
ATOM 881 O O . PHE A 1 109 ? 15.378 3.221 -1.588 1.00 80.12 109 PHE A O 1
ATOM 888 N N . GLY A 1 110 ? 15.295 1.808 -3.311 1.00 73.50 110 GLY A N 1
ATOM 889 C CA . GLY A 1 110 ? 16.646 1.272 -3.132 1.00 73.50 110 GLY A CA 1
ATOM 890 C C . GLY A 1 110 ? 17.739 2.135 -3.771 1.00 73.50 110 GLY A C 1
ATOM 891 O O . GLY A 1 110 ? 17.477 3.141 -4.420 1.00 73.50 110 GLY A O 1
ATOM 892 N N . THR A 1 111 ? 18.992 1.718 -3.617 1.00 66.00 111 THR A N 1
ATOM 893 C CA . THR A 1 111 ? 20.161 2.400 -4.200 1.00 66.00 111 THR A CA 1
ATOM 894 C C . THR A 1 111 ? 20.395 2.057 -5.675 1.00 66.00 111 THR A C 1
ATOM 896 O O . THR A 1 111 ? 21.022 2.832 -6.391 1.00 66.00 111 THR A O 1
ATOM 899 N N . GLU A 1 112 ? 19.864 0.927 -6.150 1.00 65.94 112 GLU A N 1
ATOM 900 C CA . GLU A 1 112 ? 20.011 0.430 -7.528 1.00 65.94 112 GLU A CA 1
ATOM 901 C C . GLU A 1 112 ? 18.671 0.459 -8.279 1.00 65.94 112 GLU A C 1
ATOM 903 O O . GLU A 1 112 ? 18.138 -0.547 -8.750 1.00 65.94 112 GLU A O 1
ATOM 908 N N . ILE A 1 113 ? 18.089 1.650 -8.359 1.00 67.38 113 ILE A N 1
ATOM 909 C CA . ILE A 1 113 ? 16.838 1.904 -9.069 1.00 67.38 113 ILE A CA 1
ATOM 910 C C . ILE A 1 113 ? 17.137 2.009 -10.568 1.00 67.38 113 ILE A C 1
ATOM 912 O O . ILE A 1 113 ? 17.894 2.873 -11.005 1.00 67.38 113 ILE A O 1
ATOM 916 N N . SER A 1 114 ? 16.530 1.141 -11.384 1.00 72.12 114 SER A N 1
ATOM 917 C CA . SER A 1 114 ? 16.580 1.313 -12.844 1.00 72.12 114 SER A CA 1
ATOM 918 C C . SER A 1 114 ? 15.940 2.650 -13.240 1.00 72.12 114 SER A C 1
ATOM 920 O O . SER A 1 114 ? 14.998 3.088 -12.579 1.00 72.12 114 SER A O 1
ATOM 922 N N . GLU A 1 115 ? 16.358 3.264 -14.353 1.00 68.81 115 GLU A N 1
ATOM 923 C CA . GLU A 1 115 ? 15.743 4.514 -14.853 1.00 68.81 115 GLU A CA 1
ATOM 924 C C . GLU A 1 115 ? 14.209 4.428 -14.916 1.00 68.81 115 GLU A C 1
ATOM 926 O O . GLU A 1 115 ? 13.507 5.401 -14.647 1.00 68.81 115 GLU A O 1
ATOM 931 N N . SER A 1 116 ? 13.684 3.229 -15.185 1.00 66.75 116 SER A N 1
ATOM 932 C CA . SER A 1 116 ? 12.248 2.972 -15.257 1.00 66.75 116 SER A CA 1
ATOM 933 C C . SER A 1 116 ? 11.503 3.108 -13.919 1.00 66.75 116 SER A C 1
ATOM 935 O O . SER A 1 116 ? 10.328 3.463 -13.897 1.00 66.75 116 SER A O 1
ATOM 937 N N . ILE A 1 117 ? 12.183 2.892 -12.793 1.00 75.38 117 ILE A N 1
ATOM 938 C CA . ILE A 1 117 ? 11.634 2.939 -11.429 1.00 75.38 117 ILE A CA 1
ATOM 939 C C . ILE A 1 117 ? 11.731 4.351 -10.828 1.00 75.38 117 ILE A C 1
ATOM 941 O O . ILE A 1 117 ? 10.933 4.712 -9.960 1.00 75.38 117 ILE A O 1
ATOM 945 N N . MET A 1 118 ? 12.628 5.188 -11.351 1.00 79.94 118 MET A N 1
ATOM 946 C CA . MET A 1 118 ? 12.898 6.538 -10.846 1.00 79.94 118 MET A CA 1
ATOM 947 C C . MET A 1 118 ? 11.648 7.439 -10.815 1.00 79.94 118 MET A C 1
ATOM 949 O O . MET A 1 118 ? 11.485 8.265 -9.915 1.00 79.94 118 MET A O 1
ATOM 953 N N . TYR A 1 119 ? 10.710 7.265 -11.757 1.00 81.62 119 TYR A N 1
ATOM 954 C CA . TYR A 1 119 ? 9.437 7.996 -11.728 1.00 81.62 119 TYR A CA 1
ATOM 955 C C . TYR A 1 119 ? 8.553 7.590 -10.544 1.00 81.62 119 TYR A C 1
ATOM 957 O O . TYR A 1 119 ? 7.976 8.450 -9.875 1.00 81.62 119 TYR A O 1
ATOM 965 N N . ALA A 1 120 ? 8.456 6.284 -10.280 1.00 82.56 120 ALA A N 1
ATOM 966 C CA . ALA A 1 120 ? 7.683 5.751 -9.166 1.00 82.56 120 ALA A CA 1
ATOM 967 C C . ALA A 1 120 ? 8.251 6.255 -7.836 1.00 82.56 120 ALA A C 1
ATOM 969 O O . ALA A 1 120 ? 7.491 6.722 -6.992 1.00 82.56 120 ALA A O 1
ATOM 970 N N . GLU A 1 121 ? 9.578 6.238 -7.692 1.00 85.19 121 GLU A N 1
ATOM 971 C CA . GLU A 1 121 ? 10.281 6.766 -6.522 1.00 85.19 121 GLU A CA 1
ATOM 972 C C . GLU A 1 121 ? 9.947 8.241 -6.290 1.00 85.19 121 GLU A C 1
ATOM 974 O O . GLU A 1 121 ? 9.447 8.612 -5.227 1.00 85.19 121 GLU A O 1
ATOM 979 N N . LYS A 1 122 ? 10.167 9.089 -7.305 1.00 84.00 122 LYS A N 1
ATOM 980 C CA . LYS A 1 122 ? 9.913 10.530 -7.213 1.00 84.00 122 LYS A CA 1
ATOM 981 C C . LYS A 1 122 ? 8.464 10.816 -6.840 1.00 84.00 122 LYS A C 1
ATOM 983 O O . LYS A 1 122 ? 8.197 11.677 -6.001 1.00 84.00 122 LYS A O 1
ATOM 988 N N . PHE A 1 123 ? 7.525 10.116 -7.470 1.00 82.69 123 PHE A N 1
ATOM 989 C CA . PHE A 1 123 ? 6.112 10.311 -7.194 1.00 82.69 123 PHE A CA 1
ATOM 990 C C . PHE A 1 123 ? 5.745 9.868 -5.775 1.00 82.69 123 PHE A C 1
ATOM 992 O O . PHE A 1 123 ? 5.068 10.608 -5.062 1.00 82.69 123 PHE A O 1
ATOM 999 N N . LEU A 1 124 ? 6.201 8.690 -5.341 1.00 84.00 124 LEU A N 1
ATOM 1000 C CA . LEU A 1 124 ? 5.903 8.196 -4.002 1.00 84.00 124 LEU A CA 1
ATOM 1001 C C . LEU A 1 124 ? 6.534 9.078 -2.923 1.00 84.00 124 LEU A C 1
ATOM 1003 O O . LEU A 1 124 ? 5.832 9.409 -1.976 1.00 84.00 124 LEU A O 1
ATOM 1007 N N . LYS A 1 125 ? 7.782 9.545 -3.088 1.00 84.75 125 LYS A N 1
ATOM 1008 C CA . LYS A 1 125 ? 8.403 10.523 -2.172 1.00 84.75 125 LYS A CA 1
ATOM 1009 C C . LYS A 1 125 ? 7.521 11.761 -1.997 1.00 84.75 125 LYS A C 1
ATOM 1011 O O . LYS A 1 125 ? 7.195 12.129 -0.875 1.00 84.75 125 LYS A O 1
ATOM 1016 N N . LEU A 1 126 ? 7.051 12.350 -3.102 1.00 82.88 126 LEU A N 1
ATOM 1017 C CA . LEU A 1 126 ? 6.148 13.507 -3.062 1.00 82.88 126 LEU A CA 1
ATOM 1018 C C . LEU A 1 126 ? 4.819 13.217 -2.357 1.00 82.88 126 LEU A C 1
ATOM 1020 O O . LEU A 1 126 ? 4.248 14.119 -1.745 1.00 82.88 126 LEU A O 1
ATOM 1024 N N . MET A 1 127 ? 4.303 11.994 -2.472 1.00 78.75 127 MET A N 1
ATOM 1025 C CA . MET A 1 127 ? 3.051 11.610 -1.825 1.00 78.75 127 MET A CA 1
ATOM 1026 C C . MET A 1 127 ? 3.213 11.293 -0.346 1.00 78.75 127 MET A C 1
ATOM 1028 O O . MET A 1 127 ? 2.311 11.609 0.419 1.00 78.75 127 MET A O 1
ATOM 1032 N N . LEU A 1 128 ? 4.349 10.738 0.065 1.00 78.94 128 LEU A N 1
ATOM 1033 C CA . LEU A 1 128 ? 4.659 10.488 1.472 1.00 78.94 128 LEU A CA 1
ATOM 1034 C C . LEU A 1 128 ? 4.861 11.787 2.262 1.00 78.94 128 LEU A C 1
ATOM 1036 O O . LEU A 1 128 ? 4.589 11.832 3.451 1.00 78.94 128 LEU A O 1
ATOM 1040 N N . THR A 1 129 ? 5.272 12.879 1.611 1.00 80.12 129 THR A N 1
ATOM 1041 C CA . THR A 1 129 ? 5.320 14.209 2.253 1.00 80.12 129 THR A CA 1
ATOM 1042 C C . THR A 1 129 ? 3.933 14.854 2.394 1.00 80.12 129 THR A C 1
ATOM 1044 O O . THR A 1 129 ? 3.793 15.914 2.999 1.00 80.12 129 THR A O 1
ATOM 1047 N N . ARG A 1 130 ? 2.888 14.280 1.786 1.00 75.88 130 ARG A N 1
ATOM 1048 C CA . ARG A 1 130 ? 1.530 14.833 1.807 1.00 75.88 130 ARG A CA 1
ATOM 1049 C C . ARG A 1 130 ? 0.645 13.975 2.705 1.00 75.88 130 ARG A C 1
ATOM 1051 O O . ARG A 1 130 ? 0.247 12.886 2.307 1.00 75.88 130 ARG A O 1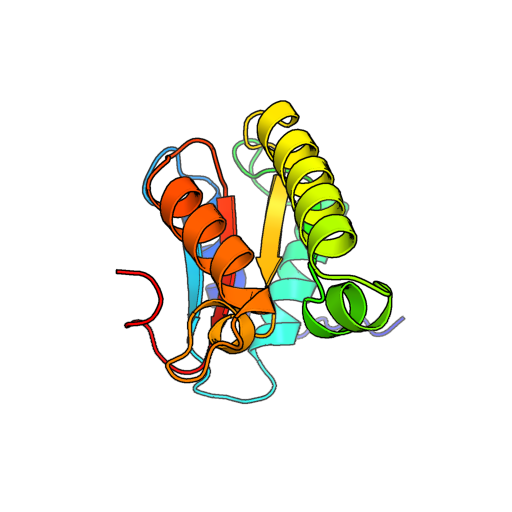
ATOM 1058 N N . ASP A 1 131 ? 0.150 14.548 3.801 1.00 72.19 131 ASP A N 1
ATOM 1059 C CA . ASP A 1 131 ? -0.778 13.910 4.763 1.00 72.19 131 ASP A CA 1
ATOM 1060 C C . ASP A 1 131 ? -2.158 13.491 4.190 1.00 72.19 131 ASP A C 1
ATOM 1062 O O . ASP A 1 131 ? -3.093 13.151 4.913 1.00 72.19 131 ASP A O 1
ATOM 1066 N N . LYS A 1 132 ? -2.338 13.533 2.866 1.00 78.69 132 LYS A N 1
ATOM 1067 C CA . LYS A 1 132 ? -3.557 13.097 2.165 1.00 78.69 132 LYS A CA 1
ATOM 1068 C C . LYS A 1 132 ? -3.510 11.631 1.736 1.00 78.69 132 LYS A C 1
ATOM 1070 O O . LYS A 1 132 ? -4.523 11.098 1.285 1.00 78.69 132 LYS A O 1
ATOM 1075 N N . TRP A 1 133 ? -2.339 11.011 1.814 1.00 87.00 133 TRP A N 1
ATOM 1076 C CA . TRP A 1 133 ? -2.104 9.632 1.408 1.00 87.00 133 TRP A CA 1
ATOM 1077 C C . TRP A 1 133 ? -1.857 8.768 2.629 1.00 87.00 133 TRP A C 1
ATOM 1079 O O . TRP A 1 133 ? -1.414 9.256 3.656 1.00 87.00 133 TRP A O 1
ATOM 1089 N N . ARG A 1 134 ? -2.138 7.473 2.509 1.00 90.69 134 ARG A N 1
ATOM 1090 C CA . ARG A 1 134 ? -1.774 6.478 3.517 1.00 90.69 134 ARG A CA 1
ATOM 1091 C C . ARG A 1 134 ? -1.024 5.357 2.838 1.00 90.69 134 ARG A C 1
ATOM 1093 O O . ARG A 1 134 ? -1.400 4.903 1.755 1.00 90.69 134 ARG A O 1
ATOM 1100 N N . PHE A 1 135 ? 0.048 4.932 3.481 1.00 91.25 135 PHE A N 1
ATOM 1101 C CA . PHE A 1 135 ? 1.011 4.013 2.901 1.00 91.25 135 PHE A CA 1
ATOM 1102 C C . PHE A 1 135 ? 1.373 2.951 3.923 1.00 91.25 135 PHE A C 1
ATOM 1104 O O . PHE A 1 135 ? 1.551 3.253 5.102 1.00 91.25 135 PHE A O 1
ATOM 1111 N N . MET A 1 136 ? 1.497 1.720 3.449 1.00 91.94 136 MET A N 1
ATOM 1112 C CA . MET A 1 136 ? 2.042 0.612 4.204 1.00 91.94 136 MET A CA 1
ATOM 1113 C C . MET A 1 136 ? 3.140 -0.066 3.382 1.00 91.94 136 MET A C 1
ATOM 1115 O O . MET A 1 136 ? 2.910 -0.494 2.252 1.00 91.94 136 MET A O 1
ATOM 1119 N N . GLY A 1 137 ? 4.337 -0.164 3.944 1.00 89.25 137 GLY A N 1
ATOM 1120 C CA . GLY A 1 137 ? 5.506 -0.747 3.296 1.00 89.25 137 GLY A CA 1
ATOM 1121 C C . GLY A 1 137 ? 6.069 -1.938 4.059 1.00 89.25 137 GLY A C 1
ATOM 1122 O O . GLY A 1 137 ? 5.905 -2.031 5.273 1.00 89.25 137 GLY A O 1
ATOM 1123 N N . VAL A 1 138 ? 6.772 -2.823 3.356 1.00 87.44 138 VAL A N 1
ATOM 1124 C CA . VAL A 1 138 ? 7.680 -3.812 3.957 1.00 87.44 138 VAL A CA 1
ATOM 1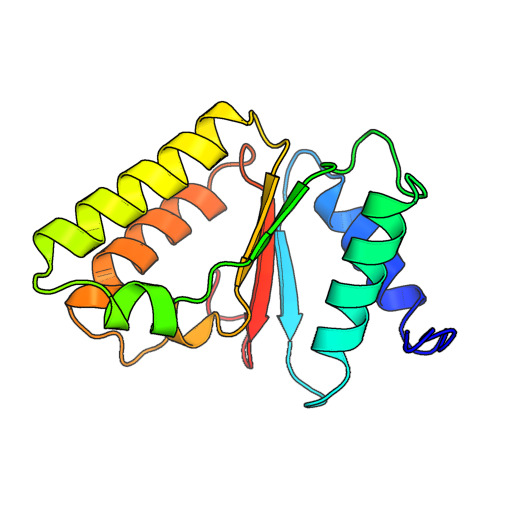125 C C . VAL A 1 138 ? 9.069 -3.635 3.346 1.00 87.44 138 VAL A C 1
ATOM 1127 O O . VAL A 1 138 ? 9.211 -3.585 2.120 1.00 87.44 138 VAL A O 1
ATOM 1130 N N . GLY A 1 139 ? 10.091 -3.520 4.193 1.00 80.31 139 GLY A N 1
ATOM 1131 C CA . GLY A 1 139 ? 11.475 -3.317 3.766 1.00 80.31 139 GLY A CA 1
ATOM 1132 C C . GLY A 1 139 ? 12.489 -3.661 4.850 1.00 80.31 139 GLY A C 1
ATOM 1133 O O . GLY A 1 139 ? 12.131 -3.827 6.008 1.00 80.31 139 GLY A O 1
ATOM 1134 N N . GLN A 1 140 ? 13.758 -3.777 4.465 1.00 68.25 140 GLN A N 1
ATOM 1135 C CA . GLN A 1 140 ? 14.843 -4.163 5.377 1.00 68.25 140 GLN A CA 1
ATOM 1136 C C . GLN A 1 140 ? 15.457 -2.973 6.130 1.00 68.25 140 GLN A C 1
ATOM 1138 O O . GLN A 1 140 ? 16.099 -3.172 7.153 1.00 68.25 140 GLN A O 1
ATOM 1143 N N . GLU A 1 141 ? 15.230 -1.736 5.673 1.00 61.69 141 GLU A N 1
ATOM 1144 C CA . GLU A 1 141 ? 15.802 -0.531 6.283 1.00 61.69 141 GLU A CA 1
ATOM 1145 C C . GLU A 1 141 ? 14.797 0.630 6.319 1.00 61.69 141 GLU A C 1
ATOM 1147 O O . GLU A 1 141 ? 14.021 0.837 5.384 1.00 61.69 141 GLU A O 1
ATOM 1152 N N . VAL A 1 142 ? 14.835 1.414 7.403 1.00 52.62 142 VAL A N 1
ATOM 1153 C CA . VAL A 1 142 ? 13.965 2.589 7.634 1.00 52.62 142 VAL A CA 1
ATOM 1154 C C . VAL A 1 142 ? 14.444 3.825 6.863 1.00 52.62 142 VAL A C 1
ATOM 1156 O O . VAL A 1 142 ? 13.647 4.708 6.555 1.00 52.62 142 VAL A O 1
ATOM 1159 N N . HIS A 1 143 ? 15.729 3.875 6.488 1.00 53.19 143 HIS A N 1
ATOM 1160 C CA . HIS A 1 143 ? 16.357 5.013 5.791 1.00 53.19 143 HIS A CA 1
ATOM 1161 C C . HIS A 1 143 ? 15.735 5.345 4.429 1.00 53.19 143 HIS A C 1
ATOM 1163 O O . HIS A 1 143 ? 15.971 6.405 3.866 1.00 53.19 143 HIS A O 1
ATOM 1169 N N . VAL A 1 144 ? 14.922 4.432 3.922 1.00 51.19 144 VAL A N 1
ATOM 1170 C CA . VAL A 1 144 ? 14.296 4.434 2.608 1.00 51.19 144 VAL A CA 1
ATOM 1171 C C . VAL A 1 144 ? 13.210 5.522 2.463 1.00 51.19 144 VAL A C 1
ATOM 1173 O O . VAL A 1 144 ? 12.807 5.847 1.346 1.00 51.19 144 VAL A O 1
ATOM 1176 N N . LEU A 1 145 ? 12.722 6.095 3.571 1.00 48.72 145 LEU A N 1
ATOM 1177 C CA . LEU A 1 145 ? 11.514 6.937 3.588 1.00 48.72 145 LEU A CA 1
ATOM 1178 C C . LEU A 1 145 ? 11.688 8.326 4.208 1.00 48.72 145 LEU A C 1
ATOM 1180 O O . LEU A 1 145 ? 10.696 9.044 4.330 1.00 48.72 145 LEU A O 1
ATOM 1184 N N . ILE A 1 146 ? 12.917 8.694 4.579 1.00 42.59 146 ILE A N 1
ATOM 1185 C CA . ILE A 1 146 ? 13.255 10.021 5.113 1.00 42.59 146 ILE A CA 1
ATOM 1186 C C . ILE A 1 146 ? 13.879 10.873 4.006 1.00 42.59 146 ILE A C 1
ATOM 1188 O O . ILE A 1 146 ? 14.762 10.348 3.290 1.00 42.59 146 ILE A O 1
#

Organism: NCBI:txid392030

Foldseek 3Di:
DPPCPPCVCVVVLVVLLVLCLDLPNNEAEAAPPDPPVVVVSVVVNLVCLVVVVGDPSHQSAEAEDPPVVLVVPDPDLVRSLVVVVVVVVVQLVCQASYEYEYEELCQQQNPPHDPSSPSVNVVVLVVSVDSRYYYYYYYNDPVSRD

pLDDT: mean 82.02, std 14.13, range [30.94, 95.69]

Sequence (146 aa):
YFLISDNRYNQEIHHCIHVLSRITENHVVLVDEHSFGNNAIVEGLAQLIVQNNVPDTLPKHLLALNVKAFFAGTSSYAEFEDRLKLLFKKIEISNGNIILYLKEIHLVFGTEISESIMYAEKFLKLMLTRDKWRFMGVGQEVHVLI